Protein AF-A0A6J2EJH7-F1 (afdb_monomer)

Solvent-accessible surface area (backbone atoms only — not comparable to full-atom values): 8797 Å² total; per-residue (Å²): 140,84,86,90,67,95,77,83,72,88,79,54,71,44,59,54,49,52,52,52,51,52,55,55,51,56,55,66,74,61,59,92,76,69,100,40,71,70,56,50,53,50,50,50,54,52,51,55,51,49,62,54,51,64,75,40,79,47,69,80,59,50,76,64,59,55,53,51,49,56,57,63,44,64,80,44,96,61,61,89,71,62,83,62,83,85,77,80,83,77,76,78,74,90,71,90,72,94,73,91,74,82,78,81,78,76,81,80,80,75,84,76,90,80,80,92,80,78,82,83,79,83,83,78,93,128

pLDDT: mean 70.95, std 22.65, range [33.75, 97.06]

Foldseek 3Di:
DDDPDPPPDDDDLLRLLVVLVVVVVVVVVVPDDDPDPVVVVVVVVSVVSNVVSVVPPSVVDDPVNVVVVVVVCVVPPDDPPNVPDDPDPPPPDPDDDDDDDDDDDDPDPDDDDDDDDDDDDDDDDD

Organism: Zalophus californianus (NCBI:txid9704)

Mean predicted aligned error: 17.6 Å

Sequence (126 aa):
MEVKDANSALLSNYEVFQLLTDLKEQRKESGKNKHSSGQQNLNTITYETLKYISKTPCRHQSPEIVREFLTAMKSHKLTKERHTTKEGTQQWGVGEGEAGLPRSREPDAGLDPGTPGSRPEPKADA

Structure (mmCIF, N/CA/C/O backbone):
data_AF-A0A6J2EJH7-F1
#
_entry.id   AF-A0A6J2EJH7-F1
#
loop_
_atom_site.group_PDB
_atom_site.id
_atom_site.type_symbol
_atom_site.label_atom_id
_atom_site.label_alt_id
_atom_site.label_comp_id
_atom_site.label_asym_id
_atom_site.label_entity_id
_atom_site.label_seq_id
_atom_site.pdbx_PDB_ins_code
_atom_site.Cartn_x
_atom_site.Cartn_y
_atom_site.Cartn_z
_atom_site.occupancy
_atom_site.B_iso_or_equiv
_atom_site.auth_seq_id
_atom_site.auth_comp_id
_atom_site.auth_asym_id
_atom_site.auth_atom_id
_atom_site.pdbx_PDB_model_num
ATOM 1 N N . MET A 1 1 ? -0.075 -21.579 -10.656 1.00 82.31 1 MET A N 1
ATOM 2 C CA . MET A 1 1 ? -0.430 -20.851 -9.419 1.00 82.31 1 MET A CA 1
ATOM 3 C C . MET A 1 1 ? -1.943 -20.817 -9.363 1.00 82.31 1 MET A C 1
ATOM 5 O O . MET A 1 1 ? -2.536 -20.417 -10.354 1.00 82.31 1 MET A O 1
ATOM 9 N N . GLU A 1 2 ? -2.545 -21.298 -8.279 1.00 92.06 2 GLU A N 1
ATOM 10 C CA . GLU A 1 2 ? -4.005 -21.336 -8.108 1.00 92.06 2 GLU A CA 1
ATOM 11 C C . GLU A 1 2 ? -4.421 -20.340 -7.021 1.00 92.06 2 GLU A C 1
ATOM 13 O O . GLU A 1 2 ? -3.727 -20.196 -6.011 1.00 92.06 2 GLU A O 1
ATOM 18 N N . VAL A 1 3 ? -5.529 -19.629 -7.239 1.00 93.25 3 VAL A N 1
ATOM 19 C CA . VAL A 1 3 ? -6.050 -18.608 -6.316 1.00 93.25 3 VAL A CA 1
ATOM 20 C C . VAL A 1 3 ? -7.074 -19.256 -5.387 1.00 93.25 3 VAL A C 1
ATOM 22 O O . VAL A 1 3 ? -8.059 -19.813 -5.858 1.00 93.25 3 VAL A O 1
ATOM 25 N N . LYS A 1 4 ? -6.840 -19.187 -4.069 1.00 95.56 4 LYS A N 1
ATOM 26 C CA . LYS A 1 4 ? -7.748 -19.744 -3.046 1.00 95.56 4 LYS A CA 1
ATOM 27 C C . LYS A 1 4 ? -8.870 -18.785 -2.657 1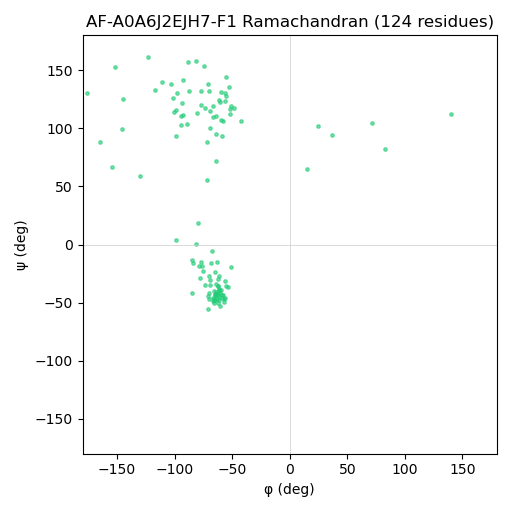.00 95.56 4 LYS A C 1
ATOM 29 O O . LYS A 1 4 ? -10.006 -19.206 -2.492 1.00 95.56 4 LYS A O 1
ATOM 34 N N . ASP A 1 5 ? -8.531 -17.512 -2.510 1.00 93.31 5 ASP A N 1
ATOM 35 C CA . ASP A 1 5 ? -9.462 -16.428 -2.221 1.00 93.31 5 ASP A CA 1
ATOM 36 C C . ASP A 1 5 ? -8.971 -15.182 -2.959 1.00 93.31 5 ASP A C 1
ATOM 38 O O . ASP A 1 5 ? -7.802 -14.806 -2.839 1.00 93.31 5 ASP A O 1
ATOM 42 N N . ALA A 1 6 ? -9.846 -14.587 -3.766 1.00 91.75 6 ALA A N 1
ATOM 43 C CA . ALA A 1 6 ? -9.527 -13.402 -4.548 1.00 91.75 6 ALA A CA 1
ATOM 44 C C . ALA A 1 6 ? -9.539 -12.121 -3.696 1.00 91.75 6 ALA A C 1
ATOM 46 O O . ALA A 1 6 ? -8.794 -11.194 -4.000 1.00 91.75 6 ALA A O 1
ATOM 47 N N . ASN A 1 7 ? -10.347 -12.078 -2.628 1.00 91.81 7 ASN A N 1
ATOM 48 C CA . ASN A 1 7 ? -10.620 -10.874 -1.839 1.00 91.81 7 ASN A CA 1
ATOM 49 C C . ASN A 1 7 ? -10.426 -11.144 -0.340 1.00 91.81 7 ASN A C 1
ATOM 51 O O . ASN A 1 7 ? -11.338 -10.970 0.468 1.00 91.81 7 ASN A O 1
ATOM 55 N N . SER A 1 8 ? -9.214 -11.550 0.031 1.00 93.62 8 SER A N 1
ATOM 56 C CA . SER A 1 8 ? -8.894 -11.965 1.401 1.00 93.62 8 SER A CA 1
ATOM 57 C C . SER A 1 8 ? -8.875 -10.820 2.417 1.00 93.62 8 SER A C 1
ATOM 59 O O . SER A 1 8 ? -9.101 -11.042 3.607 1.00 93.62 8 SER A O 1
ATOM 61 N N . ALA A 1 9 ? -8.586 -9.595 1.973 1.00 91.88 9 ALA A N 1
ATOM 62 C CA . ALA A 1 9 ? -8.434 -8.444 2.850 1.00 91.88 9 ALA A CA 1
ATOM 63 C C . ALA A 1 9 ? -8.793 -7.125 2.158 1.00 91.88 9 ALA A C 1
ATOM 65 O O . ALA A 1 9 ? -8.631 -6.963 0.949 1.00 91.88 9 ALA A O 1
ATOM 66 N N . LEU A 1 10 ? -9.228 -6.158 2.968 1.00 92.31 10 LEU A N 1
ATOM 67 C CA . LEU A 1 10 ? -9.276 -4.749 2.593 1.00 92.31 10 LEU A CA 1
ATOM 68 C C . LEU A 1 10 ? -8.035 -4.072 3.163 1.00 92.31 10 LEU A C 1
ATOM 70 O O . LEU A 1 10 ? -7.751 -4.224 4.349 1.00 92.31 10 LEU A O 1
ATOM 74 N N . LEU A 1 11 ? -7.327 -3.328 2.321 1.00 93.38 11 LEU A N 1
ATOM 75 C CA . LEU A 1 11 ? -6.139 -2.576 2.703 1.00 93.38 11 LEU A CA 1
ATOM 76 C C . LEU A 1 11 ? -6.408 -1.090 2.500 1.00 93.38 11 LEU A C 1
ATOM 78 O O . LEU A 1 11 ? -6.917 -0.671 1.459 1.00 93.38 11 LEU A O 1
ATOM 82 N N . SER A 1 12 ? -6.062 -0.289 3.499 1.00 93.75 12 SER A N 1
ATOM 83 C CA . SER A 1 12 ? -6.077 1.163 3.391 1.00 93.75 12 SER A CA 1
ATOM 84 C C . SER A 1 12 ? -4.896 1.659 2.556 1.00 93.75 12 SER A C 1
ATOM 86 O O . SER A 1 12 ? -3.823 1.052 2.523 1.00 93.75 12 SER A O 1
ATOM 88 N N . ASN A 1 13 ? -5.056 2.828 1.933 1.00 94.94 13 ASN A N 1
ATOM 89 C CA . ASN A 1 13 ? -3.957 3.482 1.216 1.00 94.94 13 ASN A CA 1
ATOM 90 C C . ASN A 1 13 ? -2.737 3.723 2.121 1.00 94.94 13 ASN A C 1
ATOM 92 O O . ASN A 1 13 ? -1.609 3.678 1.638 1.00 94.94 13 ASN A O 1
ATOM 96 N N . TYR A 1 14 ? -2.957 3.949 3.422 1.00 94.88 14 TYR A N 1
ATOM 97 C CA . TYR A 1 14 ? -1.887 4.100 4.406 1.00 94.88 14 TYR A CA 1
ATOM 98 C C . TYR A 1 14 ? -1.068 2.810 4.572 1.00 94.88 14 TYR A C 1
ATOM 100 O O . TYR A 1 14 ? 0.156 2.853 4.484 1.00 94.88 14 TYR A O 1
ATOM 108 N N . GLU A 1 15 ? -1.719 1.656 4.736 1.00 93.69 15 GLU A N 1
ATOM 109 C CA . GLU A 1 15 ? -1.027 0.364 4.879 1.00 93.69 15 GLU A CA 1
ATOM 110 C C . GLU A 1 15 ? -0.220 0.014 3.628 1.00 93.69 15 GLU A C 1
ATOM 112 O O . GLU A 1 15 ? 0.931 -0.412 3.726 1.00 93.69 15 GLU A O 1
ATOM 117 N N . VAL A 1 16 ? -0.788 0.262 2.443 1.00 95.94 16 VAL A N 1
ATOM 118 C CA . VAL A 1 16 ? -0.076 0.074 1.172 1.00 95.94 16 VAL A CA 1
ATOM 119 C C . VAL A 1 16 ? 1.119 1.028 1.074 1.00 95.94 16 VAL A C 1
ATOM 121 O O . VAL A 1 16 ? 2.204 0.617 0.661 1.00 95.94 16 VAL A O 1
ATOM 124 N N . PHE A 1 17 ? 0.953 2.291 1.476 1.00 94.81 17 PHE A N 1
ATOM 125 C CA . PHE A 1 17 ? 2.028 3.283 1.466 1.00 94.81 17 PHE A CA 1
ATOM 126 C C . PHE A 1 17 ? 3.193 2.888 2.378 1.00 94.81 17 PHE A C 1
ATOM 128 O O . PHE A 1 17 ? 4.351 2.936 1.951 1.00 94.81 17 PHE A O 1
ATOM 135 N N . GLN A 1 18 ? 2.887 2.475 3.609 1.00 94.62 18 GLN A N 1
ATOM 136 C CA . GLN A 1 18 ? 3.882 2.041 4.583 1.00 94.62 18 GLN A CA 1
ATOM 137 C C . GLN A 1 18 ? 4.631 0.806 4.073 1.00 94.62 18 GLN A C 1
ATOM 139 O O . GLN A 1 18 ? 5.856 0.833 3.968 1.00 94.62 18 GLN A O 1
ATOM 144 N N . LEU A 1 19 ? 3.899 -0.220 3.625 1.00 95.62 19 LEU A N 1
ATOM 145 C CA . LEU A 1 19 ? 4.480 -1.460 3.110 1.00 95.62 19 LEU A CA 1
ATOM 146 C C . LEU A 1 19 ? 5.442 -1.213 1.940 1.00 95.62 19 LEU A C 1
ATOM 148 O O . LEU A 1 19 ? 6.546 -1.755 1.903 1.00 95.62 19 LEU A O 1
ATOM 152 N N . LEU A 1 20 ? 5.040 -0.391 0.968 1.00 95.06 20 LEU A N 1
ATOM 153 C CA . LEU A 1 20 ? 5.888 -0.087 -0.185 1.00 95.06 20 LEU A CA 1
ATOM 154 C C . LEU A 1 20 ? 7.111 0.761 0.194 1.00 95.06 20 LEU A C 1
ATOM 156 O O . LEU A 1 20 ? 8.161 0.630 -0.442 1.00 95.06 20 LEU A O 1
ATOM 160 N N . THR A 1 21 ? 6.994 1.613 1.215 1.00 93.12 21 THR A N 1
ATOM 161 C CA . THR A 1 21 ? 8.118 2.398 1.746 1.00 93.12 21 THR A CA 1
ATOM 162 C C . THR A 1 21 ? 9.150 1.485 2.405 1.00 93.12 21 THR A C 1
ATOM 164 O O . THR A 1 21 ? 10.334 1.576 2.075 1.00 93.12 21 THR A O 1
ATOM 167 N N . ASP A 1 22 ? 8.699 0.542 3.231 1.00 93.12 22 ASP A N 1
ATOM 168 C CA . ASP A 1 22 ? 9.563 -0.429 3.908 1.00 93.12 22 ASP A CA 1
ATOM 169 C C . ASP A 1 22 ? 10.254 -1.361 2.899 1.00 93.12 22 ASP A C 1
ATOM 171 O O . ASP A 1 22 ? 11.466 -1.574 2.966 1.00 93.12 22 ASP A O 1
ATOM 175 N N . LEU A 1 23 ? 9.520 -1.834 1.880 1.00 91.94 23 LEU A N 1
ATOM 176 C CA . LEU A 1 23 ? 10.078 -2.639 0.783 1.00 91.94 23 LEU A CA 1
ATOM 177 C C . LEU A 1 23 ? 11.167 -1.894 0.001 1.00 91.94 23 LEU A C 1
ATOM 179 O O . LEU A 1 23 ? 12.170 -2.491 -0.405 1.00 91.94 23 LEU A O 1
ATOM 183 N N . LYS A 1 24 ? 10.981 -0.590 -0.238 1.00 88.75 24 LYS A N 1
ATOM 184 C CA . LYS A 1 24 ? 11.981 0.246 -0.911 1.00 88.75 24 LYS A CA 1
ATOM 185 C C . LYS A 1 24 ? 13.247 0.380 -0.063 1.00 88.75 24 LYS A C 1
ATOM 187 O O . LYS A 1 24 ? 14.337 0.344 -0.631 1.00 88.75 24 LYS A O 1
ATOM 192 N N . GLU A 1 25 ? 13.114 0.531 1.253 1.00 89.00 25 GLU A N 1
ATOM 193 C CA . GLU A 1 25 ? 14.254 0.662 2.165 1.00 89.00 25 GLU A CA 1
ATOM 194 C C . GLU A 1 25 ? 15.030 -0.652 2.288 1.00 89.00 25 GLU A C 1
ATOM 196 O O . GLU A 1 25 ? 16.238 -0.679 2.053 1.00 89.00 25 GLU A O 1
ATOM 201 N N . GLN A 1 26 ? 14.325 -1.768 2.491 1.00 87.12 26 GLN A N 1
ATOM 202 C CA . GLN A 1 26 ? 14.922 -3.103 2.554 1.00 87.12 26 GLN A CA 1
ATOM 203 C C . GLN A 1 26 ? 15.777 -3.414 1.315 1.00 87.12 26 GLN A C 1
ATOM 205 O O . GLN A 1 26 ? 16.832 -4.045 1.407 1.00 87.12 26 GLN A O 1
ATOM 210 N N . ARG A 1 27 ? 15.353 -2.951 0.133 1.00 79.94 27 ARG A N 1
ATOM 211 C CA . ARG A 1 27 ? 16.082 -3.178 -1.123 1.00 79.94 27 ARG A CA 1
ATOM 212 C C . ARG A 1 27 ? 17.290 -2.273 -1.337 1.00 79.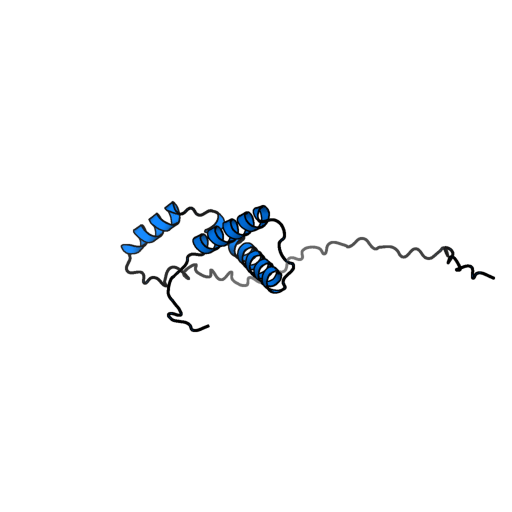94 27 ARG A C 1
ATOM 214 O O . ARG A 1 27 ? 18.144 -2.645 -2.141 1.00 79.94 27 ARG A O 1
ATOM 221 N N . LYS A 1 28 ? 17.399 -1.140 -0.636 1.00 75.38 28 LYS A N 1
ATOM 222 C CA . LYS A 1 28 ? 18.653 -0.370 -0.594 1.00 75.38 28 LYS A CA 1
ATOM 223 C C . LYS A 1 28 ? 19.718 -1.119 0.204 1.00 75.38 28 LYS A C 1
ATOM 225 O O . LYS A 1 28 ? 20.853 -1.200 -0.254 1.00 75.38 28 LYS A O 1
ATOM 230 N N . GLU A 1 29 ? 19.317 -1.712 1.327 1.00 72.94 29 GLU A N 1
ATOM 231 C CA . GLU A 1 29 ? 20.196 -2.486 2.211 1.00 72.94 29 GLU A CA 1
ATOM 232 C C . GLU A 1 29 ? 20.643 -3.807 1.559 1.00 72.94 29 GLU A C 1
ATOM 234 O O . GLU A 1 29 ? 21.782 -4.241 1.694 1.00 72.94 29 GLU A O 1
ATOM 239 N N . SER A 1 30 ? 19.764 -4.430 0.766 1.00 68.56 30 SER A N 1
ATOM 240 C CA . SER A 1 30 ? 19.974 -5.774 0.200 1.00 68.56 30 SER A CA 1
ATOM 241 C C . SER A 1 30 ? 20.894 -5.845 -1.036 1.00 68.56 30 SER A C 1
ATOM 243 O O . SER A 1 30 ? 20.820 -6.826 -1.769 1.00 68.56 30 SER A O 1
ATOM 245 N N . GLY A 1 31 ? 21.725 -4.827 -1.303 1.00 60.75 31 GLY A N 1
ATOM 246 C CA . GLY A 1 31 ? 22.834 -4.845 -2.275 1.00 60.75 31 GLY A CA 1
ATOM 247 C C . GLY A 1 31 ? 22.619 -5.629 -3.587 1.00 60.75 31 GLY A C 1
ATOM 248 O O . GLY A 1 31 ? 22.895 -6.819 -3.650 1.00 60.75 31 GLY A O 1
ATOM 249 N N . LYS A 1 32 ? 22.182 -4.937 -4.655 1.00 65.75 32 LYS A N 1
ATOM 250 C CA . LYS A 1 32 ? 22.204 -5.313 -6.097 1.00 65.75 32 LYS A CA 1
ATOM 251 C C . LYS A 1 32 ? 22.459 -6.798 -6.440 1.00 65.75 32 LYS A C 1
ATOM 253 O O . LYS A 1 32 ? 23.417 -7.110 -7.144 1.00 65.75 32 LYS A O 1
ATOM 258 N N . ASN A 1 33 ? 21.565 -7.707 -6.066 1.00 59.78 33 ASN A N 1
ATOM 259 C CA . ASN A 1 33 ? 21.621 -9.075 -6.577 1.00 59.78 33 ASN A CA 1
ATOM 260 C C . ASN A 1 33 ? 20.608 -9.278 -7.712 1.00 59.78 33 ASN A C 1
ATOM 262 O O . ASN A 1 33 ? 19.398 -9.252 -7.516 1.00 59.78 33 ASN A O 1
ATOM 266 N N . LYS A 1 34 ? 21.173 -9.509 -8.907 1.00 60.38 34 LYS A N 1
ATOM 267 C CA . LYS A 1 34 ? 20.549 -9.945 -10.168 1.00 60.38 34 LYS A CA 1
ATOM 268 C C . LYS A 1 34 ? 19.675 -8.894 -10.878 1.00 60.38 34 LYS A C 1
ATOM 270 O O . LYS A 1 34 ? 18.518 -8.667 -10.534 1.00 60.38 34 LYS A O 1
ATOM 275 N N . HIS A 1 35 ? 20.222 -8.314 -11.955 1.00 67.38 35 HIS A N 1
ATOM 276 C CA . HIS A 1 35 ? 19.489 -7.560 -12.986 1.00 67.38 35 HIS A CA 1
ATOM 277 C C . HIS A 1 35 ? 18.507 -8.484 -13.729 1.00 67.38 35 HIS A C 1
ATOM 279 O O . HIS A 1 35 ? 18.734 -8.895 -14.861 1.00 67.38 35 HIS A O 1
ATOM 285 N N . SER A 1 36 ? 17.430 -8.869 -13.053 1.00 81.56 36 SER A N 1
ATOM 286 C CA . SER A 1 36 ? 16.316 -9.615 -13.627 1.00 81.56 36 SER A CA 1
ATOM 287 C C . SER A 1 36 ? 15.241 -8.641 -14.098 1.00 81.56 36 SER A C 1
ATOM 289 O O . SER A 1 36 ? 14.938 -7.666 -13.403 1.00 81.56 36 SER A O 1
ATOM 291 N N . SER A 1 37 ? 14.611 -8.937 -15.235 1.00 79.38 37 SER A N 1
ATOM 292 C CA . SER A 1 37 ? 13.419 -8.222 -15.710 1.00 79.38 37 SER A CA 1
ATOM 293 C C . SER A 1 37 ? 12.300 -8.223 -14.663 1.00 79.38 37 SER A C 1
ATOM 295 O O . SER A 1 37 ? 11.641 -7.208 -14.457 1.00 79.38 37 SER A O 1
ATOM 297 N N . GLY A 1 38 ? 12.146 -9.311 -13.898 1.00 84.38 38 GLY A N 1
ATOM 298 C CA . GLY A 1 38 ? 11.193 -9.373 -12.785 1.00 84.38 38 GLY A CA 1
ATOM 299 C C . GLY A 1 38 ? 11.504 -8.355 -11.684 1.00 84.38 38 GLY A C 1
ATOM 300 O O . GLY A 1 38 ? 10.595 -7.748 -11.119 1.00 84.38 38 GLY A O 1
ATOM 301 N N . GLN A 1 39 ? 12.789 -8.097 -11.425 1.00 85.38 39 GLN A N 1
ATOM 302 C CA . GLN A 1 39 ? 13.189 -7.120 -10.421 1.00 85.38 39 GLN A CA 1
ATOM 303 C C . GLN A 1 39 ? 12.957 -5.679 -10.886 1.00 85.38 39 GLN A C 1
ATOM 305 O O . GLN A 1 39 ? 12.590 -4.823 -10.075 1.00 85.38 39 GLN A O 1
ATOM 310 N N . GLN A 1 40 ? 13.138 -5.431 -12.186 1.00 88.44 40 GLN A N 1
ATOM 311 C CA . GLN A 1 40 ? 12.821 -4.160 -12.835 1.00 88.44 40 GLN A CA 1
ATOM 312 C C . GLN A 1 40 ? 11.313 -3.890 -12.820 1.00 88.44 40 GLN A C 1
ATOM 314 O O . GLN A 1 40 ? 10.908 -2.824 -12.372 1.00 88.44 40 GLN A O 1
ATOM 319 N N . ASN A 1 41 ? 10.484 -4.866 -13.199 1.00 91.06 41 ASN A N 1
ATOM 320 C CA . ASN A 1 41 ? 9.025 -4.723 -13.175 1.00 91.06 41 ASN A CA 1
ATOM 321 C C . ASN A 1 41 ? 8.519 -4.399 -11.765 1.00 91.06 41 ASN A C 1
ATOM 323 O O . ASN A 1 41 ? 7.714 -3.486 -11.589 1.00 91.06 41 ASN A O 1
ATOM 327 N N . LEU A 1 42 ? 9.051 -5.087 -10.748 1.00 90.50 42 LEU A N 1
ATOM 328 C CA . LEU A 1 42 ? 8.713 -4.790 -9.359 1.00 90.50 42 LEU A CA 1
ATOM 329 C C . LEU A 1 42 ? 9.141 -3.368 -8.962 1.00 90.50 42 LEU A C 1
ATOM 331 O O . LEU A 1 42 ? 8.361 -2.663 -8.333 1.00 90.50 42 LEU A O 1
ATOM 335 N N . ASN A 1 43 ? 10.345 -2.921 -9.352 1.00 89.50 43 ASN A N 1
ATOM 336 C CA . ASN A 1 43 ? 10.784 -1.537 -9.115 1.00 89.50 43 ASN A CA 1
ATOM 337 C C . ASN A 1 43 ? 9.814 -0.519 -9.719 1.00 89.50 43 ASN A C 1
ATOM 339 O O . ASN A 1 43 ? 9.466 0.449 -9.045 1.00 89.50 43 ASN A O 1
ATOM 343 N N . THR A 1 44 ? 9.393 -0.740 -10.966 1.00 92.81 44 THR A N 1
ATOM 344 C CA . THR A 1 44 ? 8.474 0.152 -11.675 1.00 92.81 44 THR A CA 1
ATOM 345 C C . THR A 1 44 ? 7.145 0.253 -10.937 1.00 92.81 44 THR A C 1
ATOM 347 O O . THR A 1 44 ? 6.749 1.354 -10.562 1.00 92.81 44 THR A O 1
ATOM 350 N N . ILE A 1 45 ? 6.512 -0.882 -10.622 1.00 95.50 45 ILE A N 1
ATOM 351 C CA . ILE A 1 45 ? 5.215 -0.902 -9.928 1.00 95.50 45 ILE A CA 1
ATOM 352 C C . ILE A 1 45 ? 5.326 -0.246 -8.546 1.00 95.50 45 ILE A C 1
ATOM 354 O O . ILE A 1 45 ? 4.491 0.589 -8.193 1.00 95.50 45 ILE A O 1
ATOM 358 N N . THR A 1 46 ? 6.369 -0.566 -7.770 1.00 94.06 46 THR A N 1
ATOM 359 C CA . THR A 1 46 ? 6.606 0.058 -6.459 1.00 94.06 46 THR A CA 1
ATOM 360 C C . THR A 1 46 ? 6.761 1.575 -6.584 1.00 94.06 46 THR A C 1
ATOM 362 O O . THR A 1 46 ? 6.148 2.317 -5.816 1.00 94.06 46 THR A O 1
ATOM 365 N N . TYR A 1 47 ? 7.553 2.052 -7.550 1.00 93.62 47 TYR A N 1
ATOM 366 C CA . TYR A 1 47 ? 7.793 3.480 -7.743 1.00 93.62 47 TYR A CA 1
ATOM 367 C C . TYR A 1 47 ? 6.533 4.227 -8.187 1.00 93.62 47 TYR A C 1
ATOM 369 O O . TYR A 1 47 ? 6.200 5.253 -7.594 1.00 93.62 47 TYR A O 1
ATOM 377 N N . GLU A 1 48 ? 5.817 3.726 -9.193 1.00 97.06 48 GLU A N 1
ATOM 378 C CA . GLU A 1 48 ? 4.605 4.373 -9.704 1.00 97.06 48 GLU A CA 1
ATOM 379 C C . GLU A 1 48 ? 3.499 4.415 -8.649 1.00 97.06 48 GLU A C 1
ATOM 381 O O . GLU A 1 48 ? 2.870 5.459 -8.455 1.00 97.06 48 GLU A O 1
ATOM 386 N N . THR A 1 49 ? 3.330 3.324 -7.898 1.00 96.81 49 THR A N 1
ATOM 387 C CA . THR A 1 49 ? 2.329 3.246 -6.830 1.00 96.81 49 THR A CA 1
ATOM 388 C C . THR A 1 49 ? 2.660 4.217 -5.69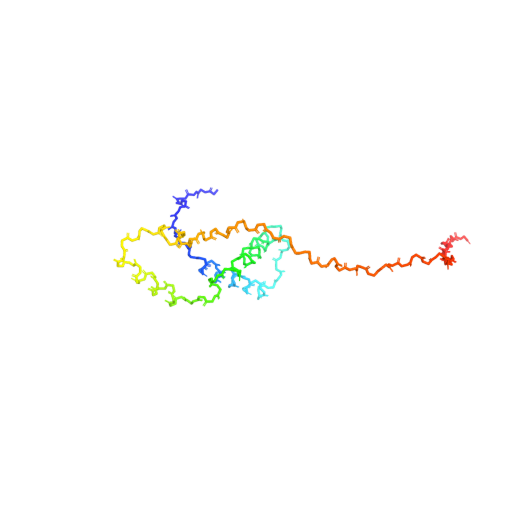7 1.00 96.81 49 THR A C 1
ATOM 390 O O . THR A 1 49 ? 1.805 5.007 -5.300 1.00 96.81 49 THR A O 1
ATOM 393 N N . LEU A 1 50 ? 3.912 4.257 -5.223 1.00 95.25 50 LEU A N 1
ATOM 394 C CA . LEU A 1 50 ? 4.337 5.246 -4.223 1.00 95.25 50 LEU A CA 1
ATOM 395 C C . LEU A 1 50 ? 4.184 6.683 -4.737 1.00 95.25 50 LEU A C 1
ATOM 397 O O . LEU A 1 50 ? 3.717 7.557 -4.005 1.00 95.25 50 LEU A O 1
ATOM 401 N N . LYS A 1 51 ? 4.542 6.944 -5.999 1.00 95.19 51 LYS A N 1
ATOM 402 C CA . LYS A 1 51 ? 4.399 8.264 -6.633 1.00 95.19 51 LYS A CA 1
ATOM 403 C C . LYS A 1 51 ? 2.942 8.716 -6.691 1.00 95.19 51 LYS A C 1
ATOM 405 O O . LYS A 1 51 ? 2.677 9.902 -6.519 1.00 95.19 51 LYS A O 1
ATOM 410 N N . TYR A 1 52 ? 2.007 7.807 -6.943 1.00 96.56 52 TYR A N 1
ATOM 411 C CA . TYR A 1 52 ? 0.583 8.119 -6.905 1.00 96.56 52 TYR A CA 1
ATOM 412 C C . TYR A 1 52 ? 0.099 8.351 -5.469 1.00 96.56 52 TYR A C 1
ATOM 414 O O . TYR A 1 52 ? -0.412 9.426 -5.158 1.00 96.56 52 TYR A O 1
ATOM 422 N N . ILE A 1 53 ? 0.324 7.384 -4.574 1.00 94.62 53 ILE A N 1
ATOM 423 C CA . ILE A 1 53 ? -0.210 7.413 -3.205 1.00 94.62 53 ILE A CA 1
ATOM 424 C C . ILE A 1 53 ? 0.366 8.585 -2.395 1.00 94.62 53 ILE A C 1
ATOM 426 O O . ILE A 1 53 ? -0.353 9.207 -1.618 1.00 94.62 53 ILE A O 1
ATOM 430 N N . SER A 1 54 ? 1.622 8.972 -2.631 1.00 91.25 54 SER A N 1
ATOM 431 C CA . SER A 1 54 ? 2.259 10.128 -1.976 1.00 91.25 54 SER A CA 1
ATOM 432 C C . SER A 1 54 ? 1.610 11.487 -2.275 1.00 91.25 54 SER A C 1
ATOM 434 O O . SER A 1 54 ? 1.892 12.454 -1.557 1.00 91.25 54 SER A O 1
ATOM 436 N N . LYS A 1 55 ? 0.754 11.570 -3.304 1.00 94.19 55 LYS A N 1
ATOM 437 C CA . LYS A 1 55 ? -0.072 12.750 -3.616 1.00 94.19 55 LYS A CA 1
ATOM 438 C C . LYS A 1 55 ? -1.384 12.780 -2.833 1.00 94.19 55 LYS A C 1
ATOM 440 O O . LYS A 1 55 ? -2.059 13.802 -2.823 1.00 94.19 55 LYS A O 1
ATOM 445 N N . THR A 1 56 ? -1.758 11.667 -2.212 1.00 92.62 56 THR A N 1
ATOM 446 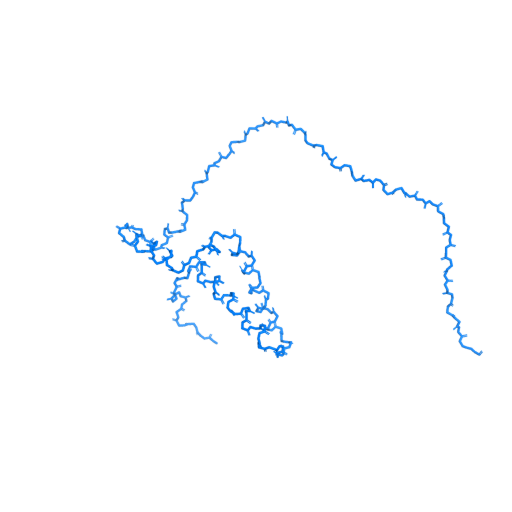C CA . THR A 1 56 ? -2.979 11.551 -1.414 1.00 92.62 56 THR A CA 1
ATOM 447 C C . THR A 1 56 ? -2.699 11.948 0.044 1.00 92.62 56 THR A C 1
ATOM 449 O O . THR A 1 56 ? -1.552 11.860 0.496 1.00 92.62 56 THR A O 1
ATOM 452 N N . PRO A 1 57 ? -3.719 12.357 0.821 1.00 90.12 57 PRO A N 1
ATOM 453 C CA 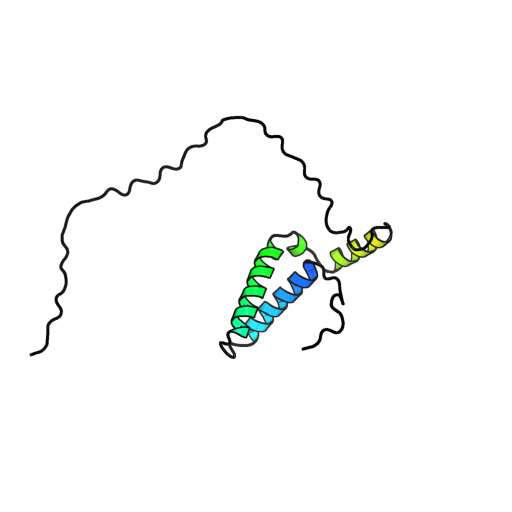. PRO A 1 57 ? -3.532 12.775 2.213 1.00 90.12 57 PRO A CA 1
ATOM 454 C C . PRO A 1 57 ? -3.114 11.635 3.160 1.00 90.12 57 PRO A C 1
ATOM 456 O O . PRO A 1 57 ? -2.796 11.892 4.319 1.00 90.12 57 PRO A O 1
ATOM 459 N N . CYS A 1 58 ? -3.066 10.374 2.706 1.00 89.75 58 CYS A N 1
ATOM 460 C CA . CYS A 1 58 ? -2.658 9.259 3.565 1.00 89.75 58 CYS A CA 1
ATOM 461 C C . CYS A 1 58 ? -1.175 9.305 3.962 1.00 89.75 58 CYS A C 1
ATOM 463 O O . CYS A 1 58 ? -0.789 8.649 4.922 1.00 89.75 58 CYS A O 1
ATOM 465 N N . ARG A 1 59 ? -0.344 10.100 3.271 1.00 87.31 59 ARG A N 1
ATOM 466 C CA . ARG A 1 59 ? 1.081 10.272 3.604 1.00 87.31 59 ARG A CA 1
ATOM 467 C C . ARG A 1 59 ? 1.303 10.856 5.002 1.00 87.31 59 ARG A C 1
ATOM 469 O O . ARG A 1 59 ? 2.355 10.643 5.591 1.00 87.31 59 ARG A O 1
ATOM 476 N N . HIS A 1 60 ? 0.340 11.624 5.504 1.00 87.12 60 HIS A N 1
ATOM 477 C CA . HIS A 1 60 ? 0.419 12.290 6.806 1.00 87.12 60 HIS A CA 1
ATOM 478 C C . HIS A 1 60 ? -0.329 11.532 7.905 1.00 87.12 60 HIS A C 1
ATOM 480 O O . HIS A 1 60 ? -0.434 12.029 9.022 1.00 87.12 60 HIS A O 1
ATOM 486 N N . GLN A 1 61 ? -0.881 10.359 7.588 1.00 90.19 61 GLN A N 1
ATOM 487 C CA . GLN A 1 61 ? -1.593 9.534 8.555 1.00 90.19 61 GLN A CA 1
ATOM 488 C C . GLN A 1 61 ? -0.618 8.706 9.394 1.00 90.19 61 GLN A C 1
ATOM 490 O O . GLN A 1 61 ? 0.513 8.434 8.992 1.00 90.19 61 GLN A O 1
ATOM 495 N N . SER A 1 62 ? -1.095 8.291 10.562 1.00 92.31 62 SER A N 1
ATOM 496 C CA . SER A 1 62 ? -0.428 7.353 11.455 1.00 92.31 62 SER A CA 1
ATOM 497 C C . SER A 1 62 ? -1.360 6.164 11.716 1.00 92.31 62 SER A C 1
ATOM 499 O O . SER A 1 62 ? -2.578 6.270 11.504 1.00 92.31 62 SER A O 1
ATOM 501 N N . PRO A 1 63 ? -0.835 5.023 12.186 1.00 91.19 63 PRO A N 1
ATOM 502 C CA . PRO A 1 63 ? -1.667 3.855 12.438 1.00 91.19 63 PRO A CA 1
ATOM 503 C C . PRO A 1 63 ? -2.679 4.102 13.570 1.00 91.19 63 PRO A C 1
ATOM 505 O O . PRO A 1 63 ? -3.713 3.437 13.611 1.00 91.19 63 PRO A O 1
ATOM 508 N N . GLU A 1 64 ? -2.415 5.047 14.475 1.00 94.00 64 GLU A N 1
ATOM 509 C CA . GLU A 1 64 ? -3.352 5.508 15.508 1.00 94.00 64 GLU A CA 1
ATOM 510 C C . GLU A 1 64 ? -4.553 6.210 14.873 1.00 94.00 64 GLU A C 1
ATOM 512 O O . GLU A 1 64 ? -5.685 5.810 15.130 1.00 94.00 64 GLU A O 1
ATOM 517 N N . ILE A 1 65 ? -4.313 7.165 13.967 1.00 91.06 65 ILE A N 1
ATOM 518 C CA . ILE A 1 65 ? -5.370 7.923 13.276 1.00 91.06 65 ILE A CA 1
ATOM 519 C C . ILE A 1 65 ? -6.309 6.975 12.520 1.00 91.06 65 ILE A C 1
ATOM 521 O O . ILE A 1 65 ? -7.531 7.109 12.591 1.00 91.06 65 ILE A O 1
ATOM 525 N N . VAL A 1 66 ? -5.754 5.976 11.825 1.00 90.50 66 VAL A N 1
ATOM 526 C CA . VAL A 1 66 ? -6.553 4.979 11.093 1.00 90.50 66 VAL A CA 1
ATOM 527 C C . VAL A 1 66 ? -7.387 4.125 12.055 1.00 90.50 66 VAL A C 1
ATOM 529 O O . VAL A 1 66 ? -8.573 3.893 11.810 1.00 90.50 66 VAL A O 1
ATOM 532 N N . ARG A 1 67 ? -6.804 3.682 13.177 1.00 90.88 67 ARG A N 1
ATOM 533 C CA . ARG A 1 67 ? -7.506 2.887 14.200 1.00 90.88 67 ARG A CA 1
ATOM 534 C C . ARG A 1 67 ? -8.634 3.667 14.870 1.00 90.88 67 ARG A C 1
ATOM 536 O O . ARG A 1 67 ? -9.728 3.122 15.047 1.00 90.88 67 ARG A O 1
ATOM 543 N N . GLU A 1 68 ? -8.382 4.918 15.229 1.00 91.75 68 GLU A N 1
ATOM 544 C CA . GLU A 1 68 ? -9.370 5.812 15.829 1.00 91.75 68 GLU A CA 1
ATOM 545 C C . GLU A 1 68 ? -10.514 6.087 14.858 1.00 91.75 68 GLU A C 1
ATOM 547 O O . GLU A 1 68 ? -11.674 5.895 15.220 1.00 91.75 68 GLU A O 1
ATOM 552 N N . PHE A 1 69 ? -10.201 6.415 13.600 1.00 89.31 69 PHE A N 1
ATOM 553 C CA . PHE A 1 69 ? -11.200 6.623 12.555 1.00 89.31 69 PHE A CA 1
ATOM 554 C C . PHE A 1 69 ? -12.089 5.393 12.356 1.00 89.31 69 PHE A C 1
ATOM 556 O O . PHE A 1 69 ? -13.314 5.500 12.392 1.00 89.31 69 PHE A O 1
ATOM 563 N N . LEU A 1 70 ? -11.498 4.203 12.209 1.00 88.19 70 LEU A N 1
ATOM 564 C CA . LEU A 1 70 ? -12.268 2.966 12.068 1.00 88.19 70 LEU A CA 1
ATOM 565 C C . LEU A 1 70 ? -13.123 2.687 13.307 1.00 88.19 70 LEU A C 1
ATOM 567 O O . LEU A 1 70 ? -14.232 2.179 13.180 1.00 88.19 70 LEU A O 1
ATOM 571 N N . THR A 1 71 ? -12.637 3.014 14.504 1.00 89.19 71 THR A N 1
ATOM 572 C CA . THR A 1 71 ? -13.381 2.805 15.753 1.00 89.19 71 THR A CA 1
ATOM 573 C C . THR A 1 71 ? -14.552 3.771 15.886 1.00 89.19 71 THR A C 1
ATOM 575 O O . THR A 1 71 ? -15.660 3.332 16.192 1.00 89.19 71 THR A O 1
ATOM 578 N N . ALA A 1 72 ? -14.343 5.052 15.579 1.00 87.38 72 ALA A N 1
ATOM 579 C CA . ALA A 1 72 ? -15.396 6.060 15.545 1.00 87.38 72 ALA A CA 1
ATOM 580 C C . ALA A 1 72 ? -16.466 5.716 14.501 1.00 87.38 72 ALA A C 1
ATOM 582 O O . ALA A 1 72 ? -17.657 5.852 14.760 1.00 87.38 72 ALA A O 1
ATOM 583 N N . MET A 1 73 ? -16.057 5.189 13.346 1.00 83.75 73 MET A N 1
ATOM 584 C CA . MET A 1 73 ? -16.967 4.870 12.246 1.00 83.75 73 MET A CA 1
ATOM 585 C C . MET A 1 73 ? -17.781 3.589 12.466 1.00 83.75 73 MET A C 1
ATOM 587 O O . MET A 1 73 ? -18.831 3.452 11.848 1.00 83.75 73 MET A O 1
ATOM 591 N N . LYS A 1 74 ? -17.377 2.684 13.375 1.00 81.00 74 LYS A N 1
ATOM 592 C CA . LYS A 1 74 ? -18.146 1.466 13.725 1.00 81.00 74 LYS A CA 1
ATOM 593 C C . LYS A 1 74 ? -19.521 1.763 14.327 1.00 81.00 74 LYS A C 1
ATOM 595 O O . LYS A 1 74 ? -20.425 0.941 14.197 1.00 81.00 74 LYS A O 1
ATOM 600 N N . SER A 1 75 ? -19.668 2.890 15.024 1.00 75.44 75 SER A N 1
ATOM 601 C CA . SER A 1 75 ? -20.933 3.287 15.662 1.00 75.44 75 SER A CA 1
ATOM 602 C C . SER A 1 75 ? -21.956 3.799 14.643 1.00 75.44 75 SER A C 1
ATOM 604 O O . SER A 1 75 ? -23.166 3.720 14.862 1.00 75.44 75 SER A O 1
ATOM 606 N N . HIS A 1 76 ? -21.478 4.265 13.491 1.00 73.69 76 HIS A N 1
ATOM 607 C CA . HIS A 1 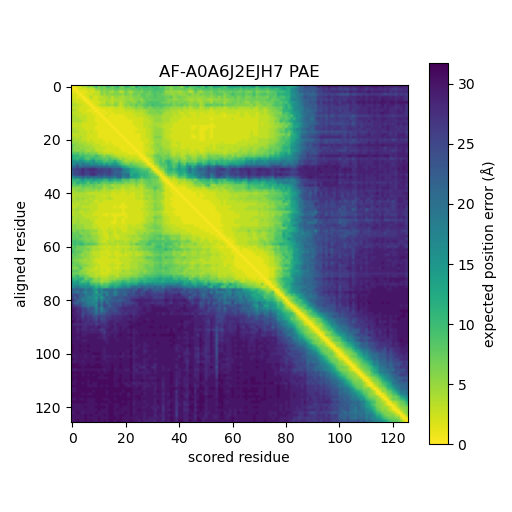76 ? -22.305 4.633 12.361 1.00 73.69 76 HIS A CA 1
ATOM 608 C C . HIS A 1 76 ? -22.528 3.378 11.507 1.00 73.69 76 HIS A C 1
ATOM 610 O O . HIS A 1 76 ? -21.586 2.658 11.196 1.00 73.69 76 HIS A O 1
ATOM 616 N N . LYS A 1 77 ? -23.773 3.081 11.102 1.00 62.69 77 LYS A N 1
ATOM 617 C CA . LYS A 1 77 ? -24.101 1.942 10.213 1.00 62.69 77 LYS A CA 1
ATOM 618 C C . LYS A 1 77 ? -23.630 2.190 8.773 1.00 62.69 77 LYS A C 1
ATOM 620 O O . LYS A 1 77 ? -24.414 2.186 7.828 1.00 62.69 77 LYS A O 1
ATOM 625 N N . LEU A 1 78 ? -22.349 2.479 8.616 1.00 60.81 78 LEU A N 1
ATOM 626 C CA . LEU A 1 78 ? -21.677 2.681 7.353 1.00 60.81 78 LEU A CA 1
ATOM 627 C C . LEU A 1 78 ? -21.071 1.328 6.992 1.00 60.81 78 LEU A C 1
ATOM 629 O O . LEU A 1 78 ? -20.186 0.816 7.672 1.00 60.81 78 LEU A O 1
ATOM 633 N N . THR A 1 79 ? -21.616 0.695 5.958 1.00 55.66 79 THR A N 1
ATOM 634 C CA . THR A 1 79 ? -21.003 -0.488 5.354 1.00 55.66 79 THR A CA 1
ATOM 635 C C . THR A 1 79 ? -19.570 -0.147 4.938 1.00 55.66 79 THR A C 1
ATOM 637 O O . THR A 1 79 ? -19.296 0.978 4.520 1.00 55.66 79 THR A O 1
ATOM 640 N N . LYS A 1 80 ? -18.648 -1.114 5.067 1.00 58.34 80 LYS A N 1
ATOM 641 C CA . LYS A 1 80 ? -17.185 -0.942 4.909 1.00 58.34 80 LYS A CA 1
ATOM 642 C C . LYS A 1 80 ? -16.747 -0.240 3.607 1.00 58.34 80 LYS A C 1
ATOM 644 O O . LYS A 1 80 ? -15.650 0.295 3.543 1.00 58.34 80 LYS A O 1
ATOM 649 N N . GLU A 1 81 ? -17.610 -0.210 2.597 1.00 50.19 81 GLU A N 1
ATOM 650 C CA . GLU A 1 81 ? -17.392 0.379 1.272 1.00 50.19 81 GLU A CA 1
ATOM 651 C C . GLU A 1 81 ? -17.666 1.897 1.207 1.00 50.19 81 GLU A C 1
ATOM 653 O O . GLU A 1 81 ? -17.216 2.587 0.297 1.00 50.19 81 GLU A O 1
ATOM 658 N N . ARG A 1 82 ? -18.357 2.469 2.203 1.00 45.69 82 ARG A N 1
ATOM 659 C CA . ARG A 1 82 ? -18.777 3.883 2.188 1.00 45.69 82 ARG A CA 1
ATOM 660 C C . ARG A 1 82 ? -17.676 4.873 2.606 1.00 45.69 82 ARG A C 1
ATOM 662 O O . ARG A 1 82 ? -17.914 6.077 2.642 1.00 45.69 82 ARG A O 1
ATOM 669 N N . HIS A 1 83 ? -16.477 4.384 2.919 1.00 49.56 83 HIS A N 1
ATOM 670 C CA . HIS A 1 83 ? -15.310 5.224 3.213 1.00 49.56 83 HIS A CA 1
ATOM 671 C C . HIS A 1 83 ? -14.659 5.810 1.955 1.00 49.56 83 HIS A C 1
ATOM 673 O O . HIS A 1 83 ? -13.890 6.763 2.056 1.00 49.56 83 HIS A O 1
ATOM 679 N N . THR A 1 84 ? -14.994 5.287 0.774 1.00 38.22 84 THR A N 1
ATOM 680 C CA . THR A 1 84 ? -14.678 5.927 -0.502 1.00 38.22 84 THR A CA 1
ATOM 681 C C . THR A 1 84 ? -15.940 6.614 -1.012 1.00 38.22 84 THR A C 1
ATOM 683 O O . THR A 1 84 ? -16.978 5.970 -1.138 1.00 38.22 84 THR A O 1
ATOM 686 N N . THR A 1 85 ? -15.852 7.907 -1.320 1.00 40.88 85 THR A N 1
ATOM 687 C CA . THR A 1 85 ? -16.901 8.697 -1.992 1.00 40.88 85 THR A CA 1
ATOM 688 C C . THR A 1 85 ? -18.009 9.249 -1.094 1.00 40.88 85 THR A C 1
ATOM 690 O O . THR A 1 85 ? -19.134 8.755 -1.093 1.00 40.88 85 THR A O 1
ATOM 693 N N . LYS A 1 86 ? -17.714 10.383 -0.445 1.00 41.69 86 LYS A N 1
ATOM 694 C CA . LYS A 1 86 ? -18.580 11.581 -0.417 1.00 41.69 86 LYS A CA 1
ATOM 695 C C . LYS A 1 86 ? -17.717 12.834 -0.161 1.00 41.69 86 LYS A C 1
ATOM 697 O O . LYS A 1 86 ? -17.854 13.468 0.876 1.00 41.69 86 LYS A O 1
ATOM 702 N N . GLU A 1 87 ? -16.849 13.212 -1.098 1.00 41.59 87 GLU A N 1
ATOM 703 C CA . GLU A 1 87 ? -16.533 14.639 -1.255 1.00 41.59 87 GLU A CA 1
ATOM 704 C C . GLU A 1 87 ? -17.386 15.144 -2.411 1.00 41.59 87 GLU A C 1
ATOM 706 O O . GLU A 1 87 ? -17.327 14.628 -3.527 1.00 41.59 87 GLU A O 1
ATOM 711 N N . GLY A 1 88 ? -18.294 16.063 -2.087 1.00 38.81 88 GLY A N 1
ATOM 712 C CA . GLY A 1 88 ? -19.199 16.663 -3.046 1.00 38.81 88 GLY A CA 1
ATOM 713 C C . GLY A 1 88 ? -18.405 17.397 -4.113 1.00 38.81 88 GLY A C 1
ATOM 714 O O . GLY A 1 88 ? -17.626 18.298 -3.814 1.00 38.81 88 GLY A O 1
ATOM 715 N N . THR A 1 89 ? -18.641 17.027 -5.366 1.00 43.19 89 THR A N 1
ATOM 716 C CA . THR A 1 89 ? -18.330 17.862 -6.517 1.00 43.19 89 THR A CA 1
ATOM 717 C C . THR A 1 89 ? -19.104 19.170 -6.360 1.00 43.19 89 THR A C 1
ATOM 719 O O . THR A 1 89 ? -20.271 19.263 -6.733 1.00 43.19 89 THR A O 1
ATOM 722 N N . GLN A 1 90 ? -18.473 20.185 -5.769 1.00 39.78 90 GLN A N 1
ATOM 723 C CA . GLN A 1 90 ? -18.871 21.562 -6.021 1.00 39.78 90 GLN A CA 1
ATOM 724 C C . GLN A 1 90 ? -18.465 21.855 -7.459 1.00 39.78 90 GLN A C 1
ATOM 726 O O . GLN A 1 90 ? -17.295 22.048 -7.784 1.00 39.78 90 GLN A O 1
ATOM 731 N N . GLN A 1 91 ? -19.462 21.781 -8.330 1.00 35.59 91 GLN A N 1
ATOM 732 C CA . GLN A 1 91 ? -19.403 22.275 -9.687 1.00 35.59 91 GLN A CA 1
ATOM 733 C C . GLN A 1 91 ? -19.070 23.769 -9.618 1.00 35.59 91 GLN A C 1
ATOM 735 O O . GLN A 1 91 ? -19.904 24.577 -9.219 1.00 35.59 91 GLN A O 1
ATOM 740 N N . TRP A 1 92 ? -17.834 24.132 -9.965 1.00 33.75 92 TRP A N 1
ATOM 741 C CA . TRP A 1 92 ? -17.521 25.514 -10.302 1.00 33.75 92 TRP A CA 1
ATOM 742 C C . TRP A 1 92 ? -18.263 25.819 -11.596 1.00 33.75 92 TRP A C 1
ATOM 744 O O . TRP A 1 92 ? -17.987 25.226 -12.640 1.00 33.75 92 TRP A O 1
ATOM 754 N N . GLY A 1 93 ? -19.284 26.668 -11.476 1.00 35.44 93 GLY A N 1
ATOM 755 C CA . GLY A 1 93 ? -20.059 27.161 -12.598 1.00 35.44 93 GLY A CA 1
ATOM 756 C C . GLY A 1 93 ? -19.133 27.754 -13.651 1.00 35.44 93 GLY A C 1
ATOM 757 O O . GLY A 1 93 ? -18.195 28.486 -13.337 1.00 35.44 93 GLY A O 1
ATOM 758 N N . VAL A 1 94 ? -19.408 27.408 -14.903 1.00 39.03 94 VAL A N 1
ATOM 759 C CA . VAL A 1 94 ? -18.823 28.049 -16.075 1.00 39.03 94 VAL A CA 1
ATOM 760 C C . VAL A 1 94 ? -19.311 29.498 -16.071 1.00 39.03 94 VAL A C 1
ATOM 762 O O . VAL A 1 94 ? -20.431 29.788 -16.477 1.00 39.03 94 VAL A O 1
ATOM 765 N N . GLY A 1 95 ? -18.494 30.389 -15.515 1.00 36.53 95 GLY A N 1
ATOM 766 C CA . GLY A 1 95 ? -18.594 31.823 -15.723 1.00 36.53 95 GLY A CA 1
ATOM 767 C C . GLY A 1 95 ? -17.660 32.187 -16.863 1.00 36.53 95 GLY A C 1
ATOM 768 O O . GLY A 1 95 ? -16.445 32.211 -16.680 1.00 36.53 95 GLY A O 1
ATOM 769 N N . GLU A 1 96 ? -18.230 32.413 -18.042 1.00 46.25 96 GLU A N 1
ATOM 770 C CA . GLU A 1 96 ? -17.544 33.054 -19.157 1.00 46.25 96 GLU A CA 1
ATOM 771 C C . GLU A 1 96 ? -17.022 34.421 -18.697 1.00 46.25 96 GLU A C 1
ATOM 773 O O . GLU A 1 96 ? -17.767 35.261 -18.194 1.00 46.25 96 GLU A O 1
ATOM 778 N N . GLY A 1 97 ? -15.715 34.616 -18.834 1.00 35.72 97 GLY A N 1
ATOM 779 C CA . GLY A 1 97 ? -15.017 35.835 -18.465 1.00 35.72 97 GLY A CA 1
ATOM 780 C C . GLY A 1 97 ? -13.644 35.820 -19.111 1.00 35.72 97 GLY A C 1
ATOM 781 O O . GLY A 1 97 ? -12.683 35.319 -18.533 1.00 35.72 97 GLY A O 1
ATOM 782 N N . GLU A 1 98 ? -13.576 36.325 -20.342 1.00 45.53 98 GLU A N 1
ATOM 783 C CA . GLU A 1 98 ? -12.322 36.689 -20.990 1.00 45.53 98 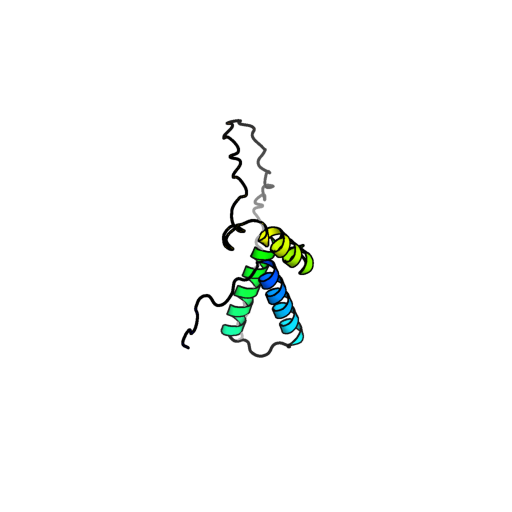GLU A CA 1
ATOM 784 C C . GLU A 1 98 ? -11.503 37.610 -20.076 1.00 45.53 98 GLU A C 1
ATOM 786 O O . GLU A 1 98 ? -11.890 38.740 -19.789 1.00 45.53 98 GLU A O 1
ATOM 791 N N . ALA A 1 99 ? -10.332 37.137 -19.665 1.00 34.81 99 ALA A N 1
ATOM 792 C CA . ALA A 1 99 ? -9.230 37.984 -19.242 1.00 34.81 99 ALA A CA 1
ATOM 793 C C . ALA A 1 99 ? -7.937 37.287 -19.666 1.00 34.81 99 ALA A C 1
ATOM 795 O O . ALA A 1 99 ? -7.482 36.326 -19.044 1.00 34.81 99 ALA A O 1
ATOM 796 N N . GLY A 1 100 ? -7.387 37.741 -20.793 1.00 42.72 100 GLY A N 1
ATOM 797 C CA . GLY A 1 100 ? -6.119 37.264 -21.321 1.00 42.72 100 GLY A CA 1
ATOM 798 C C . GLY A 1 100 ? -4.993 37.413 -20.299 1.00 42.72 100 GLY A C 1
ATOM 799 O O . GLY A 1 100 ? -4.783 38.488 -19.740 1.00 42.72 100 GLY A O 1
ATOM 800 N N . LEU A 1 101 ? -4.239 36.333 -20.096 1.00 35.88 101 LEU A N 1
ATOM 801 C CA . LEU A 1 101 ? -2.926 36.378 -19.460 1.00 35.88 101 LEU A CA 1
ATOM 802 C C . LEU A 1 101 ? -1.837 36.248 -20.540 1.00 35.88 101 LEU A C 1
ATOM 804 O O . LEU A 1 101 ? -1.987 35.453 -21.473 1.00 35.88 101 LEU A O 1
ATOM 808 N N . PRO A 1 102 ? -0.749 37.031 -20.448 1.00 40.94 102 PRO A N 1
ATOM 809 C CA . PRO A 1 102 ? 0.217 37.176 -21.525 1.00 40.94 102 PRO A CA 1
ATOM 810 C C . PRO A 1 102 ? 1.039 35.900 -21.729 1.00 40.94 102 PRO A C 1
ATOM 812 O O . PRO A 1 102 ? 1.609 35.350 -20.788 1.00 40.94 102 PRO A O 1
ATOM 815 N N . ARG A 1 103 ? 1.151 35.479 -22.997 1.00 40.78 103 ARG A N 1
ATOM 816 C CA . ARG A 1 103 ? 2.176 34.535 -23.459 1.00 40.78 103 ARG A CA 1
ATOM 817 C C . ARG A 1 103 ? 3.542 35.038 -23.001 1.00 40.78 103 ARG A C 1
ATOM 819 O O . ARG A 1 103 ? 3.974 36.113 -23.419 1.00 40.78 103 ARG A O 1
ATOM 826 N N . SER A 1 104 ? 4.228 34.244 -22.189 1.00 41.38 104 SER A N 1
ATOM 827 C CA . SER A 1 104 ? 5.667 34.364 -21.991 1.00 41.38 104 SER A CA 1
ATOM 828 C C . SER A 1 104 ? 6.332 34.355 -23.369 1.00 41.38 104 SER A C 1
ATOM 830 O O . SER A 1 104 ? 6.248 33.370 -24.100 1.00 41.38 104 SER A O 1
ATOM 832 N N . ARG A 1 105 ? 6.907 35.495 -23.762 1.00 40.25 105 ARG A N 1
ATOM 833 C CA . ARG A 1 105 ? 7.768 35.598 -24.939 1.00 40.25 105 ARG A CA 1
ATOM 834 C C . ARG A 1 105 ? 9.001 34.743 -24.675 1.00 40.25 105 ARG A C 1
ATOM 836 O O . ARG A 1 105 ? 9.817 35.092 -23.827 1.00 40.25 105 ARG A O 1
ATOM 843 N N . GLU A 1 106 ? 9.108 33.640 -25.399 1.00 48.56 106 GLU A N 1
ATOM 844 C CA . GLU A 1 106 ? 10.377 32.957 -25.632 1.00 48.56 106 GLU A CA 1
ATOM 845 C C . GLU A 1 106 ? 11.351 33.993 -26.230 1.00 48.56 106 GLU A C 1
ATOM 847 O O . GLU A 1 106 ? 10.967 34.695 -27.174 1.00 48.56 106 GLU A O 1
ATOM 852 N N . PRO A 1 107 ? 12.564 34.181 -25.686 1.00 47.06 107 PRO A N 1
ATOM 853 C CA . PRO A 1 107 ? 13.555 35.021 -26.334 1.00 47.06 107 PRO A CA 1
ATOM 854 C C . PRO A 1 107 ? 14.028 34.331 -27.616 1.00 47.06 107 PRO A C 1
ATOM 856 O O . PRO A 1 107 ? 14.620 33.255 -27.588 1.00 47.06 107 PRO A O 1
ATOM 859 N N . ASP A 1 108 ? 13.707 34.990 -28.723 1.00 42.00 108 ASP A N 1
ATOM 860 C CA . ASP A 1 108 ? 14.128 34.737 -30.095 1.00 42.00 108 ASP A CA 1
ATOM 861 C C . ASP A 1 108 ? 15.628 34.388 -30.146 1.00 42.00 108 ASP A C 1
ATOM 863 O O . ASP A 1 108 ? 16.496 35.238 -29.926 1.00 42.00 108 ASP A O 1
ATOM 867 N N . ALA A 1 109 ? 15.939 33.108 -30.366 1.00 45.44 109 ALA A N 1
ATOM 868 C CA . ALA A 1 109 ? 17.290 32.668 -30.672 1.00 45.44 109 ALA A CA 1
ATOM 869 C C . ALA A 1 109 ? 17.601 33.127 -32.098 1.00 45.44 109 ALA A C 1
ATOM 871 O O . ALA A 1 109 ? 17.339 32.417 -33.069 1.00 45.44 109 ALA A O 1
ATOM 872 N N . GLY A 1 110 ? 18.124 34.350 -32.195 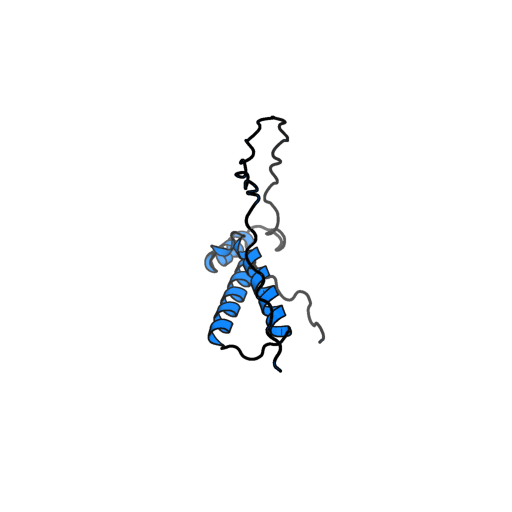1.00 41.66 110 GLY A N 1
ATOM 873 C CA . GLY A 1 110 ? 18.623 34.926 -33.429 1.00 41.66 110 GLY A CA 1
ATOM 874 C C . GLY A 1 110 ? 19.556 33.947 -34.135 1.00 41.66 110 GLY A C 1
ATOM 875 O O . GLY A 1 110 ? 20.596 33.554 -33.608 1.00 41.66 110 GLY A O 1
ATOM 876 N N . LEU A 1 111 ? 19.144 33.551 -35.335 1.00 44.59 111 LEU A N 1
ATOM 877 C CA . LEU A 1 111 ? 19.983 32.915 -36.336 1.00 44.59 111 LEU A CA 1
ATOM 878 C C . LEU A 1 111 ? 21.127 33.877 -36.673 1.00 44.59 111 LEU A C 1
ATOM 880 O O . LEU A 1 111 ? 20.901 34.884 -37.341 1.00 44.59 111 LEU A O 1
ATOM 884 N N . ASP A 1 112 ? 22.339 33.569 -36.220 1.00 45.81 112 ASP A N 1
ATOM 885 C CA . ASP A 1 112 ? 23.563 34.193 -36.723 1.00 45.81 112 ASP A CA 1
ATOM 886 C C . ASP A 1 112 ? 24.128 33.326 -37.866 1.00 45.81 112 ASP A C 1
ATOM 888 O O . ASP A 1 112 ? 24.531 32.178 -37.630 1.00 45.81 112 ASP A O 1
ATOM 892 N N . PRO A 1 113 ? 24.110 33.798 -39.127 1.00 48.31 113 PRO A N 1
ATOM 893 C CA . PRO A 1 113 ? 24.687 33.078 -40.242 1.00 48.31 113 PRO A CA 1
ATOM 894 C C . PRO A 1 113 ? 26.165 33.455 -40.399 1.00 48.31 113 PRO A C 1
ATOM 896 O O . PRO A 1 113 ? 26.500 34.466 -41.008 1.00 48.31 113 PRO A O 1
ATOM 899 N N . GLY A 1 114 ? 27.059 32.565 -39.969 1.00 38.00 114 GLY A N 1
ATOM 900 C CA . GLY A 1 114 ? 28.399 32.490 -40.550 1.00 38.00 114 GLY A CA 1
ATOM 901 C C . GLY A 1 114 ? 29.525 32.237 -39.561 1.00 38.00 114 GLY A C 1
ATOM 902 O O . GLY A 1 114 ? 29.901 33.112 -38.796 1.00 38.00 114 GLY A O 1
ATOM 903 N N . THR A 1 115 ? 30.140 31.057 -39.655 1.00 49.44 115 THR A N 1
ATOM 904 C CA . THR A 1 115 ? 31.558 30.870 -40.039 1.00 49.44 115 THR A CA 1
ATOM 905 C C . THR A 1 115 ? 31.828 29.353 -40.125 1.00 49.44 115 THR A C 1
ATOM 907 O O . THR A 1 115 ? 31.449 28.622 -39.208 1.00 49.44 115 THR A O 1
ATOM 910 N N . PRO A 1 116 ? 32.439 28.826 -41.206 1.00 43.62 116 PRO A N 1
ATOM 911 C CA . PRO A 1 116 ? 32.624 27.391 -41.397 1.00 43.62 116 PRO A CA 1
ATOM 912 C C . PRO A 1 116 ? 33.832 26.885 -40.598 1.00 43.62 116 PRO A C 1
ATOM 914 O O . PRO A 1 116 ? 34.975 27.226 -40.891 1.00 43.62 116 PRO A O 1
ATOM 917 N N . GLY A 1 117 ? 33.572 26.056 -39.586 1.00 41.44 117 GLY A N 1
ATOM 918 C CA . GLY A 1 117 ? 34.588 25.405 -38.759 1.00 41.44 117 GLY A CA 1
ATOM 919 C C . GLY A 1 117 ? 34.852 23.965 -39.197 1.00 41.44 117 GLY A C 1
ATOM 920 O O . GLY A 1 117 ? 34.156 23.049 -38.777 1.00 41.44 117 GLY A O 1
ATOM 921 N N . SER A 1 118 ? 35.848 23.804 -40.064 1.00 44.09 118 SER A N 1
ATOM 922 C CA . SER A 1 118 ? 36.766 22.667 -40.226 1.00 44.09 118 SER A CA 1
ATOM 923 C C . SER A 1 118 ? 36.319 21.275 -39.746 1.00 44.09 118 SER A C 1
ATOM 925 O O . SER A 1 118 ? 36.469 20.897 -38.586 1.00 44.09 118 SER A O 1
ATOM 927 N N . ARG A 1 119 ? 35.911 20.457 -40.720 1.00 46.84 119 ARG A N 1
ATOM 928 C CA . ARG A 1 119 ? 35.923 18.989 -40.682 1.00 46.84 119 ARG A CA 1
ATOM 929 C C . ARG A 1 119 ? 37.369 18.489 -40.505 1.00 46.84 119 ARG A C 1
ATOM 931 O O . ARG A 1 119 ? 38.192 18.802 -41.363 1.00 46.84 119 ARG A O 1
ATOM 938 N N . PRO A 1 120 ? 37.708 17.696 -39.475 1.00 50.88 120 PRO A N 1
ATOM 939 C CA . PRO A 1 120 ? 38.955 16.948 -39.486 1.00 50.88 120 PRO A CA 1
ATOM 940 C C . PRO A 1 120 ? 38.796 15.728 -40.403 1.00 50.88 120 PRO A C 1
ATOM 942 O O . PRO A 1 120 ? 37.917 14.891 -40.195 1.00 50.88 120 PRO A O 1
ATOM 945 N N . GLU A 1 121 ? 39.621 15.648 -41.447 1.00 51.34 121 GLU A N 1
ATOM 946 C CA . GLU A 1 121 ? 39.740 14.452 -42.282 1.00 51.34 121 GLU A CA 1
ATOM 947 C C . GLU A 1 121 ? 40.455 13.326 -41.515 1.00 51.34 121 GLU A C 1
ATOM 949 O O . GLU A 1 121 ? 41.458 13.586 -40.842 1.00 51.34 121 GLU A O 1
ATOM 954 N N . PRO A 1 122 ? 39.993 12.068 -41.614 1.00 58.53 122 PRO A N 1
ATOM 955 C CA . PRO A 1 122 ? 40.752 10.930 -41.119 1.00 58.53 122 PRO A CA 1
ATOM 956 C C . PRO A 1 122 ? 41.928 10.662 -42.067 1.00 58.53 122 PRO A C 1
ATOM 958 O O . PRO A 1 122 ? 41.732 10.353 -43.242 1.00 58.53 122 PRO A O 1
ATOM 961 N N . LYS A 1 123 ? 43.160 10.780 -41.560 1.00 52.00 123 LYS A N 1
ATOM 962 C CA . LYS A 1 123 ? 44.350 10.307 -42.275 1.00 52.00 123 LYS A CA 1
ATOM 963 C C . LYS A 1 123 ? 44.291 8.784 -42.366 1.00 52.00 123 LYS A C 1
ATOM 965 O O . LYS A 1 123 ? 44.257 8.112 -41.341 1.00 52.00 123 LYS A O 1
ATOM 970 N N . ALA A 1 124 ? 44.255 8.275 -43.592 1.00 54.97 124 ALA A N 1
ATOM 971 C CA . ALA A 1 124 ? 44.488 6.874 -43.893 1.00 54.97 124 ALA A CA 1
ATOM 972 C C . ALA A 1 124 ? 45.995 6.587 -43.822 1.00 54.97 124 ALA A C 1
ATOM 974 O O . ALA A 1 124 ? 46.793 7.342 -44.381 1.00 54.97 124 ALA A O 1
ATOM 975 N N . ASP A 1 125 ? 46.351 5.515 -43.121 1.00 49.88 125 ASP A N 1
ATOM 976 C CA . ASP A 1 125 ? 47.669 4.890 -43.143 1.00 49.88 125 ASP A CA 1
ATOM 977 C C . ASP A 1 125 ? 48.034 4.408 -44.558 1.00 49.88 125 ASP A C 1
ATOM 979 O O . ASP A 1 125 ? 47.247 3.707 -45.202 1.00 49.88 125 ASP A O 1
ATOM 983 N N . ALA A 1 126 ? 49.242 4.761 -45.006 1.00 50.78 126 ALA A N 1
ATOM 984 C CA . ALA A 1 126 ? 50.016 4.074 -46.040 1.00 50.78 126 ALA A CA 1
ATOM 985 C C . ALA A 1 126 ? 51.504 4.413 -45.872 1.00 50.78 126 ALA A C 1
ATOM 987 O O . ALA A 1 126 ? 51.817 5.621 -45.753 1.00 50.78 126 ALA A O 1
#

Secondary structure (DSSP, 8-state):
---S-S------HHHHHHHHHHHHHHHHHT------HHHHHHHHHHHHHHHHHTTSGGGG--HHHHHHHHHHHTTTT--GGGGS---------------PPPP---------------PPPPPPP-

Radius of gyration: 28.25 Å; Cα contacts (8 Å, |Δi|>4): 23; chains: 1; bounding box: 74×59×62 Å

Nearest PDB structures (foldseek):
  8ity-assembly1_D  TM=9.262E-01  e=1.458E-08  Homo sapiens
  7ae1-assembly1_D  TM=9.036E-01  e=9.270E-09  Homo sapiens
  7dn3-assembly1_D  TM=9.038E-01  e=1.234E-07  Homo sapiens

InterPro domains:
  IPR005574 RNA polymerase subunit Rpb4/RPC9 [PF03874] (10-81)
  IPR006590 RNA polymerase Rpb4/RPC9, core [SM00657] (1-90)
  IPR010997 HRDC-like superfamily [SSF47819] (5-81)
  IPR038324 Rpb4/RPC9 superfamily [G3DSA:1.20.1250.40] (1-82)
  IPR03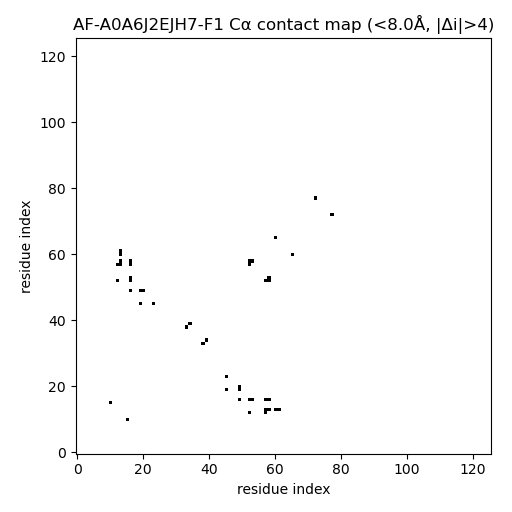8846 DNA-directed RNA polymerase III subunit RPC9 [PTHR15561] (1-80)